Protein AF-A0A537C9X8-F1 (afdb_monomer)

Nearest PDB structures (foldseek):
  7q05-assembly1_A  TM=9.240E-01  e=1.557E-07  Comamonas sp.
  7vju-assembly1_F  TM=8.840E-01  e=6.510E-07  Comamonas testosteroni KF-1
  7c8z-assembly2_H  TM=8.162E-01  e=2.098E-06  Ralstonia sp.
  3eby-assembly1_A  TM=8.370E-01  e=4.291E-06  Novosphingobium aromaticivorans DSM 12444
  8h2t-assembly1_H  TM=7.814E-01  e=1.815E-03  Variovorax paradoxus

Foldseek 3Di:
DDPQVVVVVLVVVLQVCVQVVVQVCNLVSADQFGKDFAADPVCVVVVPPDTPDIDTGSVRSNVVSVCVVPVDPDDDDGDHDDDDRWDWADPDVPDIDTDD

Sequence (100 aa):
MDLQQAVERLHARYAHALDEGRLEDWPEFFTQNGRYRITTAENEDRGLPLPVLYAEGRPMLRDRVQSLRHANIYEPQRYRHIVSSVLVEQLDDGHARSVA

Solvent-accessible surface area (backbone atoms only — not comparable to full-atom values): 6223 Å² total; per-residue (Å²): 131,58,71,62,60,53,52,52,51,49,51,52,52,54,43,49,30,54,42,72,65,40,51,85,59,52,41,70,80,48,53,74,79,33,78,47,76,44,65,54,70,67,35,60,79,67,69,50,90,76,55,82,38,78,28,64,19,33,69,42,41,48,50,49,44,50,38,58,73,73,69,54,90,66,81,93,78,86,61,80,78,84,81,74,85,60,54,70,43,79,76,56,98,89,44,67,50,76,51,119

pLDDT: mean 93.35, std 6.32, range [69.44, 97.5]

Secondary structure (DSSP, 8-state):
--HHHHHHHHHHHHHHHHHTT-TTTGGGGS-TT-EEEE--HHHHHTT-S--SEEEEHHHHHHHHHHHHHHT---------------EEEE-SSS-EEEE-

Mean predicted aligned error: 3.91 Å

Radius of gyration: 15.23 Å; Cα contacts (8 Å, |Δi|>4): 99; chains: 1; bounding box: 30×34×43 Å

Structure (mmCIF, N/CA/C/O backbone):
data_AF-A0A537C9X8-F1
#
_entry.id   AF-A0A537C9X8-F1
#
loop_
_atom_site.group_PDB
_atom_site.id
_atom_site.type_symbol
_atom_site.label_atom_id
_atom_site.label_alt_id
_atom_site.label_comp_id
_atom_site.label_asym_id
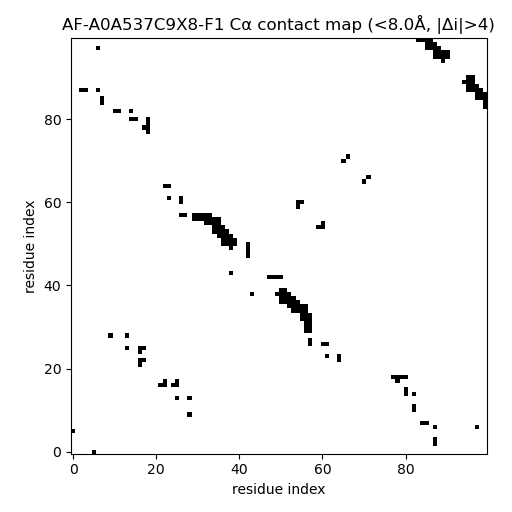_atom_site.label_entity_id
_atom_site.label_seq_id
_atom_site.pdbx_PDB_ins_code
_atom_site.Cartn_x
_atom_site.Cartn_y
_atom_site.Cartn_z
_atom_site.occupancy
_atom_site.B_iso_or_equiv
_atom_site.auth_seq_id
_atom_site.auth_comp_id
_atom_site.auth_asym_id
_atom_site.auth_atom_id
_atom_site.pdbx_PDB_model_num
ATOM 1 N N . MET A 1 1 ? -4.633 15.334 17.396 1.00 73.44 1 MET A N 1
ATOM 2 C CA . MET A 1 1 ? -5.047 14.901 16.047 1.00 73.44 1 MET A CA 1
ATOM 3 C C . MET A 1 1 ? -5.876 13.656 16.262 1.00 73.44 1 MET A C 1
ATOM 5 O O . MET A 1 1 ? -5.417 12.807 17.018 1.00 73.44 1 MET A O 1
ATOM 9 N N . ASP A 1 2 ? -7.099 13.608 15.743 1.00 93.62 2 ASP A N 1
ATOM 10 C CA . ASP A 1 2 ? -7.924 12.401 15.852 1.00 93.62 2 ASP A CA 1
ATOM 11 C C . ASP A 1 2 ? -7.408 11.296 14.908 1.00 93.62 2 ASP A C 1
ATOM 13 O O . ASP A 1 2 ? -6.524 11.528 14.075 1.00 93.62 2 ASP A O 1
ATOM 17 N N . LEU A 1 3 ? -7.915 10.074 15.089 1.00 94.94 3 LEU A N 1
ATOM 18 C CA . LEU A 1 3 ? -7.468 8.902 14.336 1.00 94.94 3 LEU A CA 1
ATOM 19 C C . LEU A 1 3 ? -7.756 9.037 12.831 1.00 94.94 3 LEU A C 1
ATOM 21 O O . LEU A 1 3 ? -6.899 8.695 12.017 1.00 94.94 3 LEU A O 1
ATOM 25 N N . GLN A 1 4 ? -8.920 9.584 12.468 1.00 95.62 4 GLN A N 1
ATOM 26 C CA . GLN A 1 4 ? -9.327 9.801 11.079 1.00 95.62 4 GLN A CA 1
ATOM 27 C C . GLN A 1 4 ? -8.313 10.692 10.348 1.00 95.62 4 GLN A C 1
ATOM 29 O O . GLN A 1 4 ? -7.728 10.281 9.346 1.00 95.62 4 GLN A O 1
ATOM 34 N N . GLN A 1 5 ? -8.020 11.872 10.900 1.00 95.81 5 GLN A N 1
ATOM 35 C CA . GLN A 1 5 ? -7.069 12.823 10.323 1.00 95.81 5 GLN A CA 1
ATOM 36 C C . GLN A 1 5 ? -5.656 12.242 10.223 1.00 95.81 5 GLN A C 1
ATOM 38 O O . GLN A 1 5 ? -4.929 12.530 9.269 1.00 95.81 5 GLN A O 1
ATOM 43 N N . ALA A 1 6 ? -5.237 11.436 11.204 1.00 95.81 6 ALA A N 1
ATOM 44 C CA . ALA A 1 6 ? -3.925 10.797 11.182 1.00 95.81 6 ALA A CA 1
ATOM 45 C C . ALA A 1 6 ? -3.794 9.806 10.011 1.00 95.81 6 ALA A C 1
ATOM 47 O O . ALA A 1 6 ? -2.785 9.833 9.299 1.00 95.81 6 ALA A O 1
ATOM 48 N N . VAL A 1 7 ? -4.819 8.979 9.782 1.00 96.50 7 VAL A N 1
ATOM 49 C CA . VAL A 1 7 ? -4.859 8.004 8.681 1.00 96.50 7 VAL A CA 1
ATOM 50 C C . VAL A 1 7 ? -4.977 8.698 7.324 1.00 96.50 7 VAL A C 1
ATOM 52 O O . VAL A 1 7 ? -4.208 8.397 6.412 1.00 96.50 7 VAL A O 1
ATOM 55 N N . GLU A 1 8 ? -5.860 9.684 7.184 1.00 96.19 8 GLU A N 1
ATOM 56 C CA . GLU A 1 8 ? -5.999 10.449 5.938 1.00 96.19 8 GLU A CA 1
ATOM 57 C C . GLU A 1 8 ? -4.695 11.163 5.566 1.00 96.19 8 GLU A C 1
ATOM 59 O O . GLU A 1 8 ? -4.266 11.150 4.409 1.00 96.19 8 GLU A O 1
ATOM 64 N N . ARG A 1 9 ? -3.989 11.721 6.558 1.00 96.12 9 ARG A N 1
ATOM 65 C CA . ARG A 1 9 ? -2.674 12.331 6.344 1.00 96.12 9 ARG A CA 1
ATOM 66 C C . ARG A 1 9 ? -1.619 11.306 5.930 1.00 96.12 9 ARG A C 1
ATOM 68 O O . ARG A 1 9 ? -0.753 11.640 5.116 1.00 96.12 9 ARG A O 1
ATOM 75 N N . LEU A 1 10 ? -1.659 10.089 6.476 1.00 96.50 10 LEU A N 1
ATOM 76 C CA . LEU A 1 10 ? -0.780 8.998 6.052 1.00 96.50 10 LEU A CA 1
ATOM 77 C C . LEU A 1 10 ? -1.014 8.665 4.573 1.00 96.50 10 LEU A C 1
ATOM 79 O O . LEU A 1 10 ? -0.056 8.685 3.800 1.00 96.50 10 LEU A O 1
ATOM 83 N N . HIS A 1 11 ? -2.269 8.456 4.165 1.00 96.94 11 HIS A N 1
ATOM 84 C CA . HIS A 1 11 ? -2.625 8.183 2.770 1.00 96.94 11 HIS A CA 1
ATOM 85 C C . HIS A 1 11 ? -2.224 9.320 1.826 1.00 96.94 11 HIS A C 1
ATOM 87 O O . HIS A 1 11 ? -1.634 9.065 0.778 1.00 96.94 11 HIS A O 1
ATOM 93 N N . ALA A 1 12 ? -2.458 10.578 2.212 1.00 96.75 12 ALA A N 1
ATOM 94 C CA 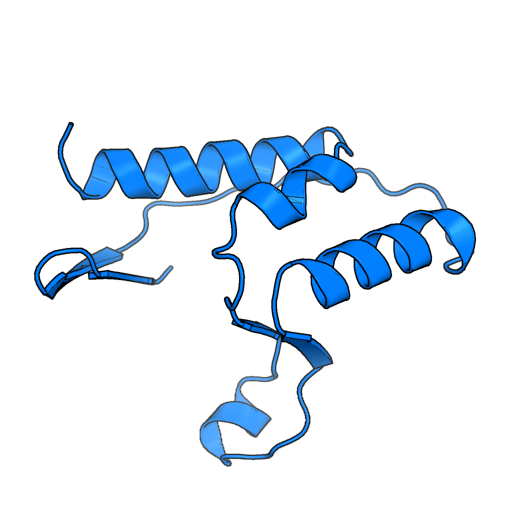. ALA A 1 12 ? -2.077 11.732 1.403 1.00 96.75 12 ALA A CA 1
ATOM 95 C C . ALA A 1 12 ? -0.557 1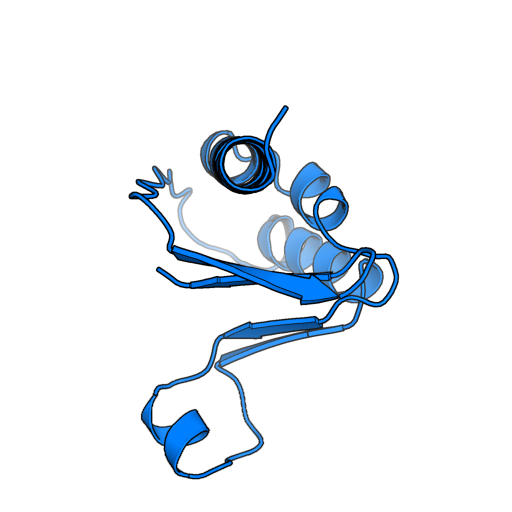1.807 1.176 1.00 96.75 12 ALA A C 1
ATOM 97 O O . ALA A 1 12 ? -0.101 12.035 0.056 1.00 96.75 12 ALA A O 1
ATOM 98 N N . ARG A 1 13 ? 0.250 11.577 2.222 1.00 97.25 13 ARG A N 1
ATOM 99 C CA . ARG A 1 13 ? 1.720 11.577 2.112 1.00 97.25 13 ARG A CA 1
ATOM 100 C C . ARG A 1 13 ? 2.239 10.396 1.294 1.00 97.25 13 ARG A C 1
ATOM 102 O O . ARG A 1 13 ? 3.166 10.581 0.508 1.00 97.25 13 ARG A O 1
ATOM 109 N N . TYR A 1 14 ? 1.638 9.224 1.479 1.00 97.12 14 TYR A N 1
ATOM 110 C CA . TYR A 1 14 ? 1.928 8.016 0.713 1.00 97.12 14 TYR A CA 1
ATOM 111 C C . TYR A 1 14 ? 1.690 8.245 -0.785 1.00 97.12 14 TYR A C 1
ATOM 113 O O . TYR A 1 14 ? 2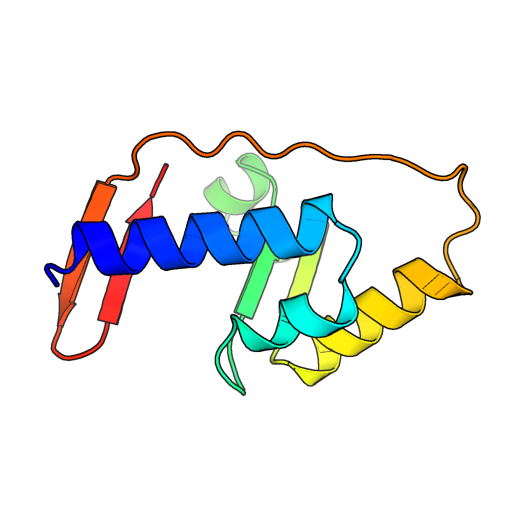.596 8.061 -1.594 1.00 97.12 14 TYR A O 1
ATOM 121 N N . ALA A 1 15 ? 0.495 8.722 -1.142 1.00 97.12 15 ALA A N 1
ATOM 122 C CA . ALA A 1 15 ? 0.098 8.997 -2.519 1.00 97.12 15 ALA A CA 1
ATOM 123 C C . ALA A 1 15 ? 0.994 10.066 -3.158 1.00 97.12 15 ALA A C 1
ATOM 125 O O . ALA A 1 15 ? 1.492 9.890 -4.268 1.00 97.12 15 ALA A O 1
ATOM 126 N N . HIS A 1 16 ? 1.278 11.138 -2.418 1.00 97.00 16 HIS A N 1
ATOM 127 C CA . HIS A 1 16 ? 2.146 12.210 -2.886 1.00 97.00 16 HIS A CA 1
ATOM 128 C C . HIS A 1 16 ? 3.585 11.740 -3.170 1.00 97.00 16 HIS A C 1
ATOM 130 O O . HIS A 1 16 ? 4.202 12.213 -4.121 1.00 97.00 16 HIS A O 1
ATOM 136 N N . ALA A 1 17 ? 4.135 10.809 -2.381 1.00 97.06 17 ALA A N 1
ATOM 137 C CA . ALA A 1 17 ? 5.455 10.238 -2.660 1.00 97.06 17 ALA A CA 1
ATOM 138 C C . ALA A 1 17 ? 5.476 9.439 -3.973 1.00 97.06 17 ALA A C 1
ATOM 140 O O . ALA A 1 17 ? 6.434 9.552 -4.738 1.00 97.06 17 ALA A O 1
ATOM 141 N N . LEU A 1 18 ? 4.410 8.683 -4.258 1.00 95.88 18 LEU A N 1
ATOM 142 C CA . LEU A 1 18 ? 4.267 7.950 -5.517 1.00 95.88 18 LEU A CA 1
ATOM 143 C C . LEU A 1 18 ? 4.119 8.893 -6.718 1.00 95.88 18 LEU A C 1
ATOM 145 O O . LEU A 1 18 ? 4.811 8.713 -7.719 1.00 95.88 18 LEU A O 1
ATOM 149 N N . ASP A 1 19 ? 3.267 9.912 -6.605 1.00 96.31 19 ASP A N 1
ATOM 150 C CA . ASP A 1 19 ? 2.987 10.869 -7.686 1.00 96.31 19 ASP A CA 1
ATOM 151 C C . ASP A 1 19 ? 4.211 11.705 -8.077 1.00 96.31 19 ASP A C 1
ATOM 153 O O . ASP A 1 19 ? 4.451 11.951 -9.258 1.00 96.31 19 ASP A O 1
ATOM 157 N N . GLU A 1 20 ? 5.025 12.099 -7.097 1.00 95.81 20 GLU A N 1
ATOM 158 C CA . GLU A 1 20 ? 6.285 12.821 -7.325 1.00 95.81 20 GLU A CA 1
ATOM 159 C C . GLU A 1 20 ? 7.433 11.894 -7.748 1.00 95.81 20 GLU A C 1
ATOM 161 O O . GLU A 1 20 ? 8.575 12.328 -7.901 1.00 95.81 20 GLU A O 1
ATOM 166 N N . GLY A 1 21 ? 7.160 10.596 -7.902 1.00 93.56 21 GLY A N 1
ATOM 167 C CA . GLY A 1 21 ? 8.158 9.610 -8.283 1.00 93.56 21 GLY A CA 1
ATOM 168 C C . GLY A 1 21 ? 9.259 9.429 -7.241 1.00 93.56 21 GLY A C 1
ATOM 169 O O . GLY A 1 21 ? 10.337 8.968 -7.605 1.00 93.56 21 GLY A O 1
ATOM 170 N N . ARG A 1 22 ? 9.023 9.749 -5.963 1.00 95.31 22 ARG A N 1
ATOM 171 C CA . ARG A 1 22 ? 9.941 9.461 -4.844 1.00 95.31 22 ARG A CA 1
ATOM 172 C C . ARG A 1 22 ? 9.711 8.041 -4.327 1.00 95.31 22 ARG A C 1
ATOM 174 O O . ARG A 1 22 ? 9.350 7.817 -3.173 1.00 95.31 22 ARG A O 1
ATOM 181 N N . LEU A 1 23 ? 9.867 7.068 -5.221 1.00 94.75 23 LEU A N 1
ATOM 182 C CA . LEU A 1 23 ? 9.552 5.663 -4.949 1.00 94.75 23 LEU A CA 1
ATOM 183 C C . LEU A 1 23 ? 10.422 5.076 -3.830 1.00 94.75 23 LEU A C 1
ATOM 185 O O . LEU A 1 23 ? 10.010 4.153 -3.142 1.00 94.75 23 LEU A O 1
ATOM 189 N N . GLU A 1 24 ? 11.607 5.628 -3.612 1.00 96.25 24 GLU A N 1
ATOM 190 C CA . GLU A 1 24 ? 12.546 5.223 -2.571 1.00 96.25 24 GLU A CA 1
ATOM 191 C C . GLU A 1 24 ? 12.054 5.583 -1.155 1.00 96.25 24 GLU A C 1
ATOM 193 O O . GLU A 1 24 ? 12.412 4.886 -0.202 1.00 96.25 24 GLU A O 1
ATOM 198 N N . ASP A 1 25 ? 11.189 6.599 -1.026 1.00 97.31 25 ASP A N 1
ATOM 199 C CA . ASP A 1 25 ? 10.540 6.987 0.237 1.00 97.31 25 ASP A CA 1
ATOM 200 C C . ASP A 1 25 ? 9.366 6.057 0.581 1.00 97.31 25 ASP A C 1
ATOM 202 O O . ASP A 1 25 ? 8.989 5.904 1.743 1.00 97.31 25 ASP A O 1
ATOM 206 N N . TRP A 1 26 ? 8.759 5.432 -0.430 1.00 96.62 26 TRP A N 1
ATOM 207 C CA . TRP A 1 26 ? 7.527 4.659 -0.289 1.00 96.62 26 TRP A CA 1
ATOM 208 C C . TRP A 1 26 ? 7.603 3.509 0.740 1.00 96.62 26 TRP A C 1
ATOM 210 O O . TRP A 1 26 ? 6.677 3.374 1.545 1.00 96.62 26 TRP A O 1
ATOM 220 N N . PRO A 1 27 ? 8.692 2.714 0.818 1.00 97.19 27 PRO A N 1
ATOM 221 C CA . PRO A 1 27 ? 8.839 1.684 1.846 1.00 97.19 27 PRO A CA 1
ATOM 222 C C . PRO A 1 27 ? 8.798 2.209 3.292 1.00 97.19 27 PRO A C 1
ATOM 224 O O . PRO A 1 27 ? 8.483 1.443 4.202 1.00 97.19 27 PRO A O 1
ATOM 227 N N . GLU A 1 28 ? 9.085 3.493 3.535 1.00 97.31 28 GLU A N 1
ATOM 228 C CA . GLU A 1 28 ? 9.100 4.066 4.891 1.00 97.31 28 GLU A CA 1
ATOM 229 C C . GLU A 1 28 ? 7.703 4.258 5.493 1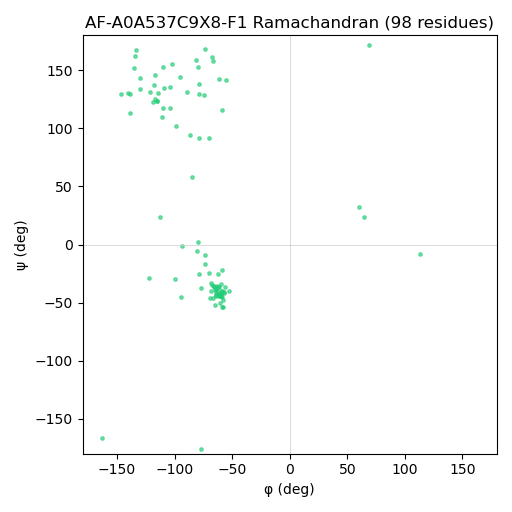.00 97.31 28 GLU A C 1
ATOM 231 O O . GLU A 1 28 ? 7.575 4.364 6.713 1.00 97.31 28 GLU A O 1
ATOM 236 N N . PHE A 1 29 ? 6.645 4.232 4.677 1.00 96.81 29 PHE A N 1
ATOM 237 C CA . PHE A 1 29 ? 5.262 4.257 5.168 1.00 96.81 29 PHE A CA 1
ATOM 238 C C . PHE A 1 29 ? 4.811 2.927 5.788 1.00 96.81 29 PHE A C 1
ATOM 240 O O . PHE A 1 29 ? 3.745 2.864 6.395 1.00 96.81 29 PHE A O 1
ATOM 247 N N . PHE A 1 30 ? 5.610 1.867 5.654 1.00 97.12 30 PHE A N 1
ATOM 248 C CA . PHE A 1 30 ? 5.304 0.539 6.176 1.00 97.12 30 PHE A CA 1
ATOM 249 C C . PHE A 1 30 ? 6.084 0.255 7.456 1.00 97.12 30 PHE A C 1
ATOM 251 O O . PHE A 1 30 ? 7.172 0.790 7.674 1.00 97.12 30 PHE A O 1
ATOM 258 N N . THR A 1 31 ? 5.572 -0.639 8.300 1.00 96.00 31 THR A N 1
ATOM 259 C CA . THR A 1 31 ? 6.351 -1.191 9.415 1.00 96.00 31 THR A CA 1
ATOM 260 C C . THR A 1 31 ? 7.485 -2.076 8.887 1.00 96.00 31 THR A C 1
ATOM 262 O O . THR A 1 31 ? 7.449 -2.536 7.744 1.00 96.00 31 THR A O 1
ATOM 265 N N . GLN A 1 32 ? 8.499 -2.341 9.717 1.00 96.31 32 GLN A N 1
ATOM 266 C CA . GLN A 1 32 ? 9.661 -3.152 9.323 1.00 96.31 32 GLN A CA 1
ATOM 267 C C . GLN A 1 32 ? 9.255 -4.513 8.724 1.00 96.31 32 GLN A C 1
ATOM 269 O O . GLN A 1 32 ? 9.817 -4.924 7.709 1.00 96.31 32 GLN A O 1
ATOM 274 N N . ASN A 1 33 ? 8.235 -5.145 9.316 1.00 96.25 33 ASN A N 1
ATOM 275 C CA . ASN A 1 33 ? 7.723 -6.473 8.963 1.00 96.25 33 ASN A CA 1
ATOM 276 C C . ASN A 1 33 ? 6.300 -6.415 8.366 1.00 96.25 33 ASN A C 1
ATOM 278 O O . ASN A 1 33 ? 5.538 -7.370 8.483 1.00 96.25 33 ASN A O 1
ATOM 282 N N . GLY A 1 34 ? 5.902 -5.276 7.790 1.00 95.00 34 GLY A N 1
ATOM 283 C CA . GLY A 1 34 ? 4.575 -5.112 7.192 1.00 95.00 34 GLY A CA 1
ATOM 284 C C . GLY A 1 34 ? 4.380 -5.981 5.948 1.00 95.00 34 GLY A C 1
ATOM 285 O O . GLY A 1 34 ? 5.344 -6.368 5.296 1.00 95.00 34 GLY A O 1
ATOM 286 N N . ARG A 1 35 ? 3.129 -6.265 5.581 1.00 95.50 35 ARG A N 1
ATOM 287 C CA . ARG A 1 35 ? 2.790 -7.025 4.369 1.00 95.50 35 ARG A CA 1
ATOM 288 C C . ARG A 1 35 ? 2.052 -6.130 3.384 1.00 95.50 35 ARG A C 1
ATOM 290 O O . ARG A 1 35 ? 1.062 -5.504 3.749 1.00 95.50 35 ARG A O 1
ATOM 297 N N . TYR A 1 36 ? 2.500 -6.117 2.135 1.00 95.94 36 TYR A N 1
ATOM 298 C CA . TYR A 1 36 ? 1.825 -5.438 1.034 1.00 95.94 36 TYR A CA 1
ATOM 299 C C . TYR A 1 36 ? 1.364 -6.472 0.012 1.00 95.94 36 TYR A C 1
ATOM 301 O O . TYR A 1 36 ? 2.164 -7.272 -0.480 1.00 95.94 36 TYR A O 1
ATOM 309 N N . ARG A 1 37 ? 0.062 -6.481 -0.283 1.00 95.56 37 ARG A N 1
ATOM 310 C CA . ARG A 1 37 ? -0.556 -7.476 -1.159 1.00 95.56 37 ARG A CA 1
ATOM 311 C C . ARG A 1 37 ? -1.573 -6.818 -2.079 1.00 95.56 37 ARG A C 1
ATOM 313 O O . ARG A 1 37 ? -2.467 -6.128 -1.605 1.00 95.56 37 ARG A O 1
ATOM 320 N N . ILE A 1 38 ? -1.460 -7.094 -3.374 1.00 96.19 38 ILE A N 1
ATOM 321 C CA . ILE A 1 38 ? -2.500 -6.812 -4.367 1.00 96.19 38 ILE A CA 1
ATOM 322 C C . ILE A 1 38 ? -2.971 -8.158 -4.907 1.00 96.19 38 ILE A C 1
ATOM 324 O O . ILE A 1 38 ? -2.161 -8.949 -5.390 1.00 96.19 38 ILE A O 1
ATOM 328 N N . THR A 1 39 ? -4.267 -8.432 -4.811 1.00 96.12 39 THR A N 1
ATOM 329 C CA . THR A 1 39 ? -4.891 -9.663 -5.310 1.00 96.12 39 THR A CA 1
ATOM 330 C C . THR A 1 39 ? -6.158 -9.330 -6.094 1.00 96.12 39 THR A C 1
ATOM 332 O O . THR A 1 39 ? -6.644 -8.202 -6.039 1.00 96.12 39 THR A O 1
ATOM 335 N N . THR A 1 40 ? -6.691 -10.301 -6.830 1.00 95.81 40 THR A N 1
ATOM 336 C CA . THR A 1 40 ? -8.018 -10.187 -7.443 1.00 95.81 40 THR A CA 1
ATOM 337 C C . THR A 1 40 ? -9.104 -10.480 -6.406 1.0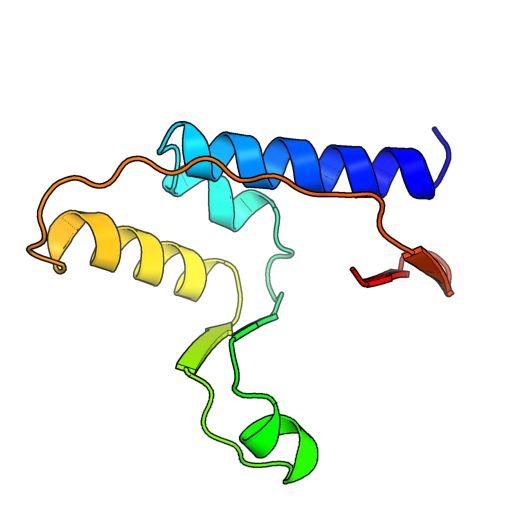0 95.81 40 THR A C 1
ATOM 339 O O . THR A 1 40 ? -8.870 -11.246 -5.469 1.00 95.81 40 THR A O 1
ATOM 342 N N . ALA A 1 41 ? -10.298 -9.908 -6.594 1.00 94.69 41 ALA A N 1
ATOM 343 C CA . ALA A 1 41 ? -11.465 -10.224 -5.765 1.00 94.69 41 ALA A CA 1
ATOM 344 C C . ALA A 1 41 ? -11.787 -11.728 -5.803 1.00 94.69 41 ALA A C 1
ATOM 346 O O . ALA A 1 41 ? -1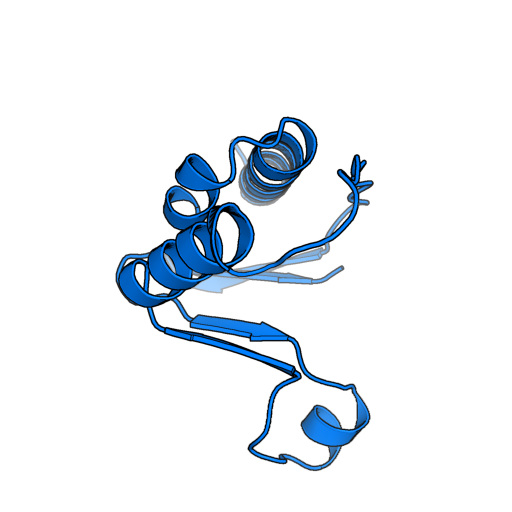1.990 -12.337 -4.765 1.00 94.69 41 ALA A O 1
ATOM 347 N N . GLU A 1 42 ? -11.697 -12.356 -6.981 1.00 95.56 42 GLU A N 1
ATOM 348 C CA . GLU A 1 42 ? -11.894 -13.802 -7.130 1.00 95.56 42 GLU A CA 1
ATOM 349 C C . GLU A 1 42 ? -10.905 -14.624 -6.285 1.00 95.56 42 GLU A C 1
ATOM 351 O O . GLU A 1 42 ? -11.301 -15.586 -5.627 1.00 95.56 42 GLU A O 1
ATOM 356 N N . ASN A 1 43 ? -9.615 -14.263 -6.292 1.00 95.25 43 ASN A N 1
ATOM 357 C CA . ASN A 1 43 ? -8.620 -14.979 -5.496 1.00 95.25 43 ASN A CA 1
ATOM 358 C C . ASN A 1 43 ? -8.855 -14.774 -3.999 1.00 95.25 43 ASN A C 1
ATOM 360 O O . ASN A 1 43 ? -8.621 -15.706 -3.235 1.00 95.25 43 ASN A O 1
ATOM 364 N N . GLU A 1 44 ? -9.315 -13.589 -3.589 1.00 94.81 44 GLU A N 1
ATOM 365 C CA . GLU A 1 44 ? -9.688 -13.329 -2.198 1.00 94.81 44 GLU A CA 1
ATOM 366 C C . GLU A 1 44 ? -10.887 -14.185 -1.778 1.00 94.81 44 GLU A C 1
ATOM 368 O O . GLU A 1 44 ? -10.784 -14.941 -0.813 1.00 94.81 44 GLU A O 1
ATOM 373 N N . ASP A 1 45 ? -11.969 -14.152 -2.558 1.00 95.88 45 ASP A N 1
ATOM 374 C CA . ASP A 1 45 ? -13.208 -14.892 -2.295 1.00 95.88 45 ASP A CA 1
ATOM 375 C C . ASP A 1 45 ? -12.973 -16.407 -2.228 1.00 95.88 45 ASP A C 1
ATOM 377 O O . ASP A 1 45 ? -13.620 -17.125 -1.464 1.00 95.88 45 ASP A O 1
ATOM 381 N N . ARG A 1 46 ? -12.027 -16.912 -3.027 1.00 95.75 46 ARG A N 1
ATOM 382 C CA . ARG A 1 46 ? -11.680 -18.338 -3.106 1.00 95.75 46 ARG A CA 1
ATOM 383 C C . ARG A 1 46 ? -10.520 -18.745 -2.192 1.00 95.75 46 ARG A C 1
ATOM 385 O O . ARG A 1 46 ? -10.150 -19.919 -2.199 1.00 95.75 46 ARG A O 1
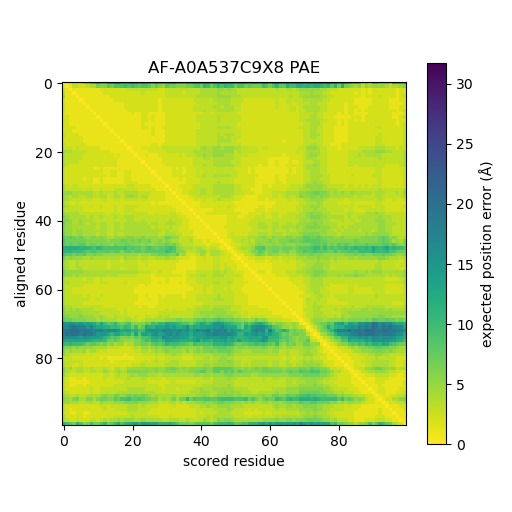ATOM 392 N N . GLY A 1 47 ? -9.921 -17.814 -1.447 1.00 93.44 47 GLY A N 1
ATOM 393 C CA . GLY A 1 47 ? -8.760 -18.079 -0.591 1.00 93.44 47 GLY A CA 1
ATOM 394 C C . GLY A 1 47 ? -7.531 -18.600 -1.350 1.00 93.44 47 GLY A C 1
ATOM 395 O O . GLY A 1 47 ? -6.772 -19.415 -0.823 1.00 93.44 47 GLY A O 1
ATOM 396 N N . LEU A 1 48 ? -7.344 -18.179 -2.605 1.00 93.31 48 LEU A N 1
ATOM 397 C CA . LEU A 1 48 ? -6.246 -18.648 -3.447 1.00 93.31 48 LEU A CA 1
ATOM 398 C C . LEU A 1 48 ? -4.927 -17.942 -3.087 1.00 93.31 48 LEU A C 1
ATOM 400 O O . LEU A 1 48 ? -4.900 -16.725 -2.895 1.00 93.31 48 LEU A O 1
ATOM 404 N N . PRO A 1 49 ? -3.798 -18.675 -3.039 1.00 87.94 49 PRO A N 1
ATOM 405 C CA . PRO A 1 49 ? -2.560 -18.173 -2.445 1.00 87.94 49 PRO A CA 1
ATOM 406 C C . PRO A 1 49 ? -1.743 -17.252 -3.357 1.00 87.94 49 PRO A C 1
ATOM 408 O O . PRO A 1 49 ? -0.722 -16.741 -2.908 1.00 87.94 49 PRO A O 1
ATOM 411 N N . LEU A 1 50 ? -2.129 -17.072 -4.626 1.00 90.38 50 LEU A N 1
ATOM 412 C CA . LEU A 1 50 ? -1.324 -16.352 -5.614 1.00 90.38 50 LEU A CA 1
ATOM 413 C C . LEU A 1 50 ? -1.807 -14.897 -5.777 1.00 90.38 50 LEU A C 1
ATOM 415 O O . LEU A 1 50 ? -2.806 -14.660 -6.461 1.00 90.38 50 LEU A O 1
ATOM 419 N N . PRO A 1 51 ? -1.122 -13.907 -5.177 1.00 91.69 51 PRO A N 1
ATOM 420 C CA . PRO A 1 51 ? -1.410 -12.500 -5.416 1.00 91.69 51 PRO A CA 1
ATOM 421 C C . PRO A 1 51 ? -0.760 -12.004 -6.712 1.00 91.69 51 PRO A C 1
ATOM 423 O O . PRO A 1 51 ? 0.246 -12.537 -7.176 1.00 91.69 51 PRO A O 1
ATOM 426 N N . VAL A 1 52 ? -1.299 -10.910 -7.249 1.00 94.19 52 VAL A N 1
ATOM 427 C CA . VAL A 1 52 ? -0.693 -10.151 -8.357 1.00 94.19 52 VAL A CA 1
ATOM 428 C C . VAL A 1 52 ? 0.626 -9.517 -7.912 1.00 94.19 52 VAL A C 1
ATOM 430 O O . VAL A 1 52 ? 1.575 -9.406 -8.684 1.00 94.19 52 VAL A O 1
ATOM 433 N N . LEU A 1 53 ? 0.688 -9.088 -6.652 1.00 94.88 53 LEU A N 1
ATOM 434 C CA . LEU A 1 53 ? 1.869 -8.484 -6.054 1.00 94.88 53 LEU A CA 1
ATOM 435 C C . LEU A 1 53 ? 1.923 -8.862 -4.580 1.00 94.88 53 LEU A C 1
ATOM 437 O O . LEU A 1 53 ? 0.948 -8.666 -3.854 1.00 94.88 53 LEU A O 1
ATOM 441 N N . TYR A 1 54 ? 3.074 -9.361 -4.143 1.00 95.31 54 TYR A N 1
ATOM 442 C CA . TYR A 1 54 ? 3.375 -9.617 -2.741 1.00 95.31 54 TYR A CA 1
ATOM 443 C C . TYR A 1 54 ? 4.720 -9.008 -2.368 1.00 95.31 54 TYR A C 1
ATOM 445 O O . TYR A 1 54 ? 5.703 -9.183 -3.088 1.00 95.31 54 TYR A O 1
ATOM 453 N N . ALA A 1 55 ? 4.762 -8.314 -1.238 1.00 96.62 55 ALA A N 1
ATOM 454 C CA . ALA A 1 55 ? 5.998 -7.895 -0.604 1.00 96.62 55 ALA A CA 1
ATOM 455 C C . ALA A 1 55 ? 5.880 -8.049 0.913 1.00 96.62 55 ALA A C 1
ATOM 457 O O . ALA A 1 55 ? 4.912 -7.592 1.529 1.00 96.62 55 ALA A O 1
ATOM 458 N N . GLU A 1 56 ? 6.885 -8.687 1.499 1.00 96.19 56 GLU A N 1
ATOM 459 C CA . GLU A 1 56 ? 7.016 -8.891 2.933 1.00 96.19 56 GLU A CA 1
ATOM 460 C C . GLU A 1 56 ? 8.170 -8.054 3.482 1.00 96.19 56 GLU A C 1
ATOM 462 O O . GLU A 1 56 ? 9.335 -8.200 3.107 1.00 96.19 56 GLU A O 1
ATOM 467 N N . GLY A 1 57 ? 7.810 -7.133 4.367 1.00 96.94 57 GLY A N 1
ATOM 468 C CA . GLY A 1 57 ? 8.698 -6.167 4.980 1.00 96.94 57 GLY A CA 1
ATOM 469 C C . GLY A 1 57 ? 9.227 -5.101 4.022 1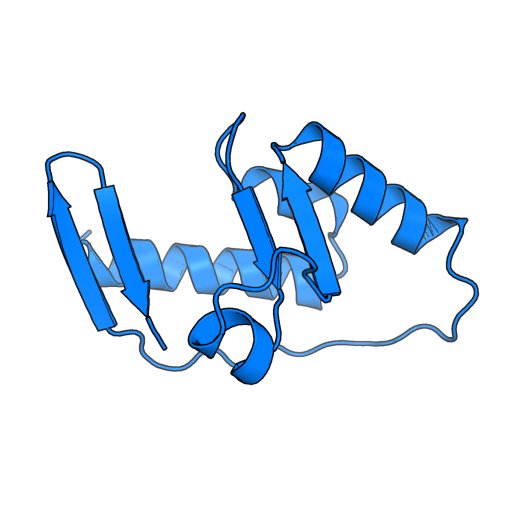.00 96.94 57 GLY A C 1
ATOM 470 O O . GLY A 1 57 ? 9.097 -5.151 2.794 1.00 96.94 57 GLY A O 1
ATOM 471 N N . ARG A 1 58 ? 9.904 -4.115 4.616 1.00 97.38 58 ARG A N 1
ATOM 472 C CA . ARG A 1 58 ? 10.610 -3.066 3.866 1.00 97.38 58 ARG A CA 1
ATOM 473 C C . ARG A 1 58 ? 11.648 -3.608 2.870 1.00 97.38 58 ARG A C 1
ATOM 475 O O . ARG A 1 58 ? 11.748 -3.013 1.799 1.00 97.38 58 ARG A O 1
ATOM 482 N N . PRO A 1 59 ? 12.404 -4.696 3.145 1.00 97.19 59 PRO A N 1
ATOM 483 C CA . PRO A 1 59 ? 13.384 -5.213 2.188 1.00 97.19 59 PRO A CA 1
ATOM 484 C C . PRO A 1 59 ? 12.780 -5.583 0.826 1.00 97.19 59 PRO A C 1
ATOM 486 O O . PRO A 1 59 ? 13.282 -5.114 -0.193 1.00 97.19 59 PRO A O 1
ATOM 489 N N . MET A 1 60 ? 11.668 -6.330 0.790 1.00 97.44 60 MET A N 1
ATOM 490 C CA . MET A 1 60 ? 11.017 -6.689 -0.479 1.00 97.44 60 MET A CA 1
ATOM 491 C C . MET A 1 60 ? 10.387 -5.479 -1.179 1.00 97.44 60 MET A C 1
ATOM 493 O O . MET A 1 60 ? 10.386 -5.398 -2.405 1.00 97.44 60 MET A O 1
ATOM 497 N N . LEU A 1 61 ? 9.876 -4.505 -0.418 1.00 97.44 61 LEU A N 1
ATOM 498 C CA . LEU A 1 61 ? 9.365 -3.256 -0.992 1.00 97.44 61 LEU A CA 1
ATOM 499 C C . LEU A 1 61 ? 10.481 -2.454 -1.677 1.00 97.44 61 LEU A C 1
ATOM 501 O O . LEU A 1 61 ? 10.279 -1.947 -2.778 1.00 97.44 61 LEU A O 1
ATOM 505 N N . ARG A 1 62 ? 11.672 -2.376 -1.066 1.00 97.00 62 ARG A N 1
ATOM 506 C CA . ARG A 1 62 ? 12.847 -1.735 -1.682 1.00 97.00 62 ARG A CA 1
ATOM 507 C C . ARG A 1 62 ? 13.299 -2.468 -2.941 1.00 97.00 62 ARG A C 1
ATOM 509 O O . ARG A 1 62 ? 13.578 -1.810 -3.939 1.00 97.00 62 ARG A O 1
ATOM 516 N N . ASP A 1 63 ? 13.338 -3.798 -2.916 1.00 95.69 63 ASP A N 1
ATOM 517 C CA . ASP A 1 63 ? 13.678 -4.610 -4.092 1.00 95.69 63 ASP A CA 1
ATOM 518 C C . ASP A 1 63 ? 12.709 -4.357 -5.259 1.00 95.69 63 ASP A C 1
ATOM 520 O O . ASP A 1 63 ? 13.111 -4.157 -6.410 1.00 95.69 63 ASP A O 1
ATOM 524 N N . ARG A 1 64 ? 11.416 -4.216 -4.948 1.00 94.44 64 ARG A N 1
ATOM 525 C CA . ARG A 1 64 ? 10.417 -3.825 -5.942 1.00 94.44 64 ARG A CA 1
ATOM 526 C C . ARG A 1 64 ? 10.683 -2.441 -6.537 1.00 94.44 64 ARG A C 1
ATOM 528 O O . ARG A 1 64 ? 10.544 -2.275 -7.748 1.00 94.44 64 ARG A O 1
ATOM 535 N N . VAL A 1 65 ? 11.062 -1.455 -5.723 1.00 94.56 65 VAL A N 1
ATOM 536 C CA . VAL A 1 65 ? 11.446 -0.120 -6.217 1.00 94.56 65 VAL A CA 1
ATOM 537 C C . VAL A 1 65 ? 12.658 -0.222 -7.145 1.00 94.56 65 VAL A C 1
ATOM 539 O O . VAL A 1 65 ? 12.636 0.343 -8.236 1.00 94.56 65 VAL A O 1
ATOM 542 N N . GLN A 1 66 ? 13.676 -0.999 -6.773 1.00 94.50 66 GLN A N 1
ATOM 543 C CA . GLN A 1 66 ? 14.857 -1.223 -7.614 1.00 94.50 66 GLN A CA 1
ATOM 544 C C . GLN A 1 66 ? 14.498 -1.861 -8.960 1.00 94.50 66 GLN A C 1
ATOM 546 O O . GLN A 1 66 ? 14.953 -1.394 -10.005 1.00 94.50 66 GLN A O 1
ATOM 551 N N . SER A 1 67 ? 13.624 -2.867 -8.948 1.00 92.19 67 SER A N 1
ATOM 552 C CA . SER A 1 67 ? 13.116 -3.506 -10.165 1.00 92.19 67 SER A CA 1
ATOM 553 C C . SER A 1 67 ? 12.368 -2.515 -11.065 1.00 92.19 67 SER A C 1
ATOM 555 O O . SER A 1 67 ? 12.586 -2.492 -12.276 1.00 92.19 67 SER A O 1
ATOM 557 N N . LEU A 1 68 ? 11.537 -1.644 -10.480 1.00 89.31 68 LEU A N 1
ATOM 558 C CA . LEU A 1 68 ? 10.826 -0.589 -11.211 1.00 89.31 68 LEU A CA 1
ATOM 559 C C . LEU A 1 68 ? 11.770 0.434 -11.854 1.00 89.31 68 LEU A C 1
ATOM 561 O O . LEU A 1 68 ? 11.468 0.922 -12.937 1.00 89.31 68 LEU A O 1
ATOM 565 N N . ARG A 1 69 ? 12.894 0.761 -11.205 1.00 89.44 69 ARG A N 1
ATOM 566 C CA . ARG A 1 69 ? 13.875 1.732 -11.715 1.00 89.44 69 ARG A CA 1
ATOM 567 C C . ARG A 1 69 ? 14.772 1.180 -12.813 1.00 89.44 69 ARG A C 1
ATOM 569 O O . ARG A 1 69 ? 15.128 1.925 -13.720 1.00 89.44 69 ARG A O 1
ATOM 576 N N . HIS A 1 70 ? 15.172 -0.085 -12.698 1.00 87.75 70 HIS A N 1
ATOM 577 C CA . HIS A 1 70 ? 16.312 -0.602 -13.459 1.00 87.75 70 HIS A CA 1
ATOM 578 C C . HIS A 1 70 ? 15.985 -1.797 -14.357 1.00 87.75 70 HIS A C 1
ATOM 580 O O . HIS A 1 70 ? 16.646 -1.975 -15.374 1.00 87.75 70 HIS A O 1
ATOM 586 N N . ALA A 1 71 ? 14.996 -2.620 -14.000 1.00 80.88 71 ALA A N 1
ATOM 587 C CA . ALA A 1 71 ? 14.673 -3.839 -14.749 1.00 80.88 71 ALA A CA 1
ATOM 588 C C . ALA A 1 71 ? 13.478 -3.653 -15.695 1.00 80.88 71 ALA A C 1
ATOM 590 O O . ALA A 1 71 ? 13.390 -4.285 -16.745 1.00 80.88 71 ALA A O 1
ATOM 591 N N . ASN A 1 72 ? 12.556 -2.770 -15.326 1.00 70.50 72 ASN A N 1
ATOM 592 C CA . ASN A 1 72 ? 11.313 -2.549 -16.044 1.00 70.50 72 ASN A CA 1
ATOM 593 C C . ASN A 1 72 ? 11.500 -1.515 -17.168 1.00 70.50 72 ASN A C 1
ATOM 595 O O . ASN A 1 72 ? 11.395 -0.312 -16.944 1.00 70.50 72 ASN A O 1
ATOM 599 N N . ILE A 1 73 ? 11.767 -1.996 -18.387 1.00 69.44 73 ILE A N 1
ATOM 600 C CA . ILE A 1 73 ? 11.873 -1.160 -19.592 1.00 69.44 73 ILE A CA 1
ATOM 601 C C . ILE A 1 73 ? 10.462 -0.816 -20.081 1.00 69.44 73 ILE A C 1
ATOM 603 O O . ILE A 1 73 ? 9.861 -1.555 -20.858 1.00 69.44 73 ILE A O 1
ATOM 607 N N . TYR A 1 74 ? 9.936 0.312 -19.616 1.00 69.81 74 TYR A N 1
ATOM 608 C CA . TYR A 1 74 ? 8.680 0.890 -20.090 1.00 69.81 74 TYR A CA 1
ATOM 609 C C . TYR A 1 74 ? 8.848 2.390 -20.323 1.00 69.81 74 TYR A C 1
ATOM 611 O O . TYR A 1 74 ? 9.778 3.018 -19.813 1.00 69.81 74 TYR A O 1
ATOM 619 N N . GLU A 1 75 ? 7.927 2.974 -21.085 1.00 74.25 75 GLU A N 1
ATOM 620 C CA . GLU A 1 75 ? 7.860 4.424 -21.242 1.00 74.25 75 GLU A CA 1
ATOM 621 C C . GLU A 1 75 ? 7.607 5.109 -19.886 1.00 74.25 75 GLU A C 1
ATOM 623 O O . GLU A 1 75 ? 6.845 4.583 -19.066 1.00 74.25 75 GLU A O 1
ATOM 628 N N . PRO A 1 76 ? 8.216 6.283 -19.624 1.00 73.75 76 PRO A N 1
ATOM 629 C CA . PRO A 1 76 ? 7.995 7.017 -18.385 1.00 73.75 76 PRO A CA 1
ATOM 630 C C . PRO A 1 76 ? 6.517 7.372 -18.190 1.00 73.75 76 PRO A C 1
ATOM 632 O O . PRO A 1 76 ? 5.948 8.164 -18.942 1.00 73.75 76 PRO A O 1
ATOM 635 N N . GLN A 1 77 ? 5.904 6.818 -17.145 1.00 82.56 77 GLN A N 1
ATOM 636 C CA . GLN A 1 77 ? 4.526 7.124 -16.764 1.00 82.56 77 GLN A CA 1
ATOM 637 C C . GLN A 1 77 ? 4.496 8.206 -15.683 1.00 82.56 77 GLN A C 1
ATOM 639 O O . GLN A 1 77 ? 5.357 8.250 -14.801 1.00 82.56 77 GLN A O 1
ATOM 644 N N . ARG A 1 78 ? 3.485 9.077 -15.739 1.00 86.81 78 ARG A N 1
ATOM 645 C CA . ARG A 1 78 ? 3.150 9.993 -14.644 1.00 86.81 78 ARG A CA 1
ATOM 646 C C . ARG A 1 78 ? 1.850 9.543 -14.004 1.00 86.81 78 ARG A C 1
ATOM 648 O O . ARG A 1 78 ? 0.883 9.268 -14.711 1.00 86.81 78 ARG A O 1
ATOM 655 N N . TYR A 1 79 ? 1.836 9.518 -12.680 1.00 91.25 79 TYR A N 1
ATOM 656 C CA . TYR A 1 79 ? 0.677 9.122 -11.894 1.00 91.25 79 TYR A CA 1
ATOM 657 C C . TYR A 1 79 ? 0.083 10.330 -11.168 1.00 91.25 79 TYR A C 1
ATOM 659 O O . TYR A 1 79 ? 0.764 11.320 -10.892 1.00 91.25 79 TYR A O 1
ATOM 667 N N . ARG A 1 80 ? -1.222 10.248 -10.914 1.00 95.38 80 ARG A N 1
ATOM 668 C CA . ARG A 1 80 ? -1.950 11.127 -10.005 1.00 95.38 80 ARG A CA 1
ATOM 669 C C . ARG A 1 80 ? -2.922 10.260 -9.225 1.00 95.38 80 ARG A C 1
ATOM 671 O O . ARG A 1 80 ? -3.875 9.745 -9.807 1.00 95.38 80 ARG A O 1
ATOM 678 N N . HIS A 1 81 ? -2.705 10.125 -7.928 1.00 96.25 81 HIS A N 1
ATOM 679 C CA . HIS A 1 81 ? -3.615 9.396 -7.058 1.00 96.25 81 HIS A CA 1
ATOM 680 C C . HIS A 1 81 ? -4.691 10.349 -6.519 1.00 96.25 81 HIS A C 1
ATOM 682 O O . HIS A 1 81 ? -4.395 11.432 -6.014 1.00 96.25 81 HIS A O 1
ATOM 688 N N . ILE A 1 82 ? -5.956 9.937 -6.614 1.00 95.19 82 ILE A N 1
ATOM 689 C CA . ILE A 1 82 ? -7.087 10.592 -5.950 1.00 95.19 82 ILE A CA 1
ATOM 690 C C . ILE A 1 82 ? -7.569 9.624 -4.876 1.00 95.19 82 ILE A C 1
ATOM 692 O O . ILE A 1 82 ? -8.106 8.567 -5.196 1.00 95.19 82 ILE A O 1
ATOM 696 N N . VAL A 1 83 ? -7.343 9.971 -3.611 1.00 93.38 83 VAL A N 1
ATOM 697 C CA . VAL A 1 83 ? -7.800 9.184 -2.460 1.00 93.38 83 VAL A CA 1
ATOM 698 C C . VAL A 1 83 ? -9.014 9.894 -1.868 1.00 93.38 83 VAL A C 1
ATOM 700 O O . VAL A 1 83 ? -8.908 11.053 -1.466 1.00 93.38 83 VAL A O 1
ATOM 703 N N . SER A 1 84 ? -10.173 9.233 -1.874 1.00 91.38 84 SER A N 1
ATOM 704 C CA . SER A 1 84 ? -11.401 9.748 -1.260 1.00 91.38 84 SER A CA 1
ATOM 705 C C . SER A 1 84 ? -11.372 9.598 0.263 1.00 91.38 84 SER A C 1
ATOM 707 O O . SER A 1 84 ? -10.389 9.141 0.847 1.00 91.38 84 SER A O 1
ATOM 709 N N . SER A 1 85 ? -12.479 9.955 0.915 1.00 91.62 85 SER A N 1
ATOM 710 C CA . SER A 1 85 ? -12.706 9.599 2.313 1.00 91.62 85 SER A CA 1
ATOM 711 C C . SER A 1 85 ? -12.589 8.090 2.512 1.00 91.62 85 SER A C 1
ATOM 713 O O . SER A 1 85 ? -13.031 7.311 1.666 1.00 91.62 85 SER A O 1
ATOM 715 N N . VAL A 1 86 ? -12.005 7.709 3.644 1.00 94.88 86 VAL A N 1
ATOM 716 C CA . VAL A 1 86 ? -11.852 6.320 4.075 1.00 94.88 86 VAL A CA 1
ATOM 717 C C . VAL A 1 86 ? -12.626 6.104 5.364 1.00 94.88 86 VAL A C 1
ATOM 719 O O . VAL A 1 86 ? -12.692 6.997 6.210 1.00 94.88 86 VAL A O 1
ATOM 722 N N . LEU A 1 87 ? -13.192 4.915 5.534 1.00 96.75 87 LEU A N 1
ATOM 723 C CA . LEU A 1 87 ? -13.710 4.490 6.826 1.00 96.75 87 LEU A CA 1
ATOM 724 C C . LEU A 1 87 ? -12.530 4.037 7.686 1.00 96.75 87 LEU A C 1
ATOM 726 O O . LEU A 1 87 ? -11.706 3.234 7.237 1.00 96.75 87 LEU A O 1
ATOM 730 N N . VAL A 1 88 ? -12.443 4.559 8.909 1.00 97.38 88 VAL A N 1
ATOM 731 C CA . VAL A 1 88 ? -11.401 4.195 9.871 1.00 97.38 88 VAL A CA 1
ATOM 732 C C . VAL A 1 88 ? -12.036 3.587 11.111 1.00 97.38 88 VAL A C 1
ATOM 734 O O . VAL A 1 88 ? -12.855 4.213 11.779 1.00 97.38 88 VAL A O 1
ATOM 737 N N . GLU A 1 89 ? -11.623 2.366 11.427 1.00 97.50 89 GLU A N 1
ATOM 738 C CA . GLU A 1 89 ? -12.082 1.607 12.586 1.00 97.50 89 GLU A CA 1
ATOM 739 C C . GLU A 1 89 ? -10.897 1.342 13.514 1.00 97.50 89 GLU A C 1
ATOM 741 O O . GLU A 1 89 ? -9.875 0.791 13.095 1.00 97.50 89 GLU A O 1
ATOM 746 N N . GLN A 1 90 ? -11.019 1.722 14.786 1.00 97.19 90 GLN A N 1
ATOM 747 C CA . GLN A 1 90 ? -10.038 1.333 15.794 1.00 97.19 90 GLN A CA 1
ATOM 748 C C . GLN A 1 90 ? -10.230 -0.146 16.140 1.00 97.19 90 GLN A C 1
ATOM 750 O O . GLN A 1 90 ? -11.344 -0.568 16.444 1.00 97.19 90 GLN A O 1
ATOM 755 N N . LEU A 1 91 ? -9.146 -0.923 16.094 1.00 97.38 91 LEU A N 1
ATOM 756 C CA . LEU A 1 91 ? -9.168 -2.338 16.469 1.00 97.38 91 LEU A CA 1
ATOM 757 C C . LEU A 1 91 ? -8.765 -2.513 17.937 1.00 97.38 91 LEU A C 1
ATOM 759 O O . LEU A 1 91 ? -9.433 -3.237 18.670 1.00 97.38 91 LEU A O 1
ATOM 763 N N . ASP A 1 92 ? -7.698 -1.828 18.357 1.00 96.12 92 ASP A N 1
ATOM 764 C CA . ASP A 1 92 ? -7.165 -1.840 19.722 1.00 96.12 92 ASP A CA 1
ATOM 765 C C . ASP A 1 92 ? -6.217 -0.640 19.968 1.00 96.12 92 ASP A C 1
ATOM 767 O O . ASP A 1 92 ? -6.187 0.336 19.201 1.00 96.12 92 ASP A O 1
ATOM 771 N N . ASP A 1 93 ? -5.454 -0.695 21.062 1.00 92.12 93 ASP A N 1
ATOM 772 C CA . ASP A 1 93 ? -4.416 0.277 21.396 1.00 92.12 93 ASP A CA 1
ATOM 773 C C . ASP A 1 93 ? -3.211 0.146 20.450 1.00 92.12 93 ASP A C 1
ATOM 775 O O . ASP A 1 93 ? -2.253 -0.587 20.695 1.00 92.12 93 ASP A O 1
ATOM 779 N N . GLY A 1 94 ? -3.250 0.921 19.366 1.00 91.69 94 GLY A N 1
ATOM 780 C CA . GLY A 1 94 ? -2.151 1.051 18.407 1.00 91.69 94 GLY A CA 1
ATOM 781 C C . GLY A 1 94 ? -2.444 0.477 17.024 1.00 91.69 94 GLY A C 1
ATOM 782 O O . GLY A 1 94 ? -1.672 0.741 16.100 1.00 91.69 94 GLY A O 1
ATOM 783 N N . HIS A 1 95 ? -3.567 -0.226 16.846 1.00 95.31 95 HIS A N 1
ATOM 784 C CA . HIS A 1 95 ? -3.992 -0.733 15.544 1.00 95.31 95 HIS A CA 1
ATOM 785 C C . HIS A 1 95 ? -5.333 -0.144 15.105 1.00 95.31 95 HIS A C 1
ATOM 787 O O . HIS A 1 95 ? -6.308 -0.063 15.854 1.00 95.31 95 HIS A O 1
ATOM 793 N N . ALA A 1 96 ? -5.386 0.223 13.829 1.00 96.81 96 ALA A N 1
ATOM 794 C CA . ALA A 1 96 ? -6.594 0.663 13.157 1.00 96.81 96 ALA A CA 1
ATOM 795 C C . ALA A 1 96 ? -6.687 -0.000 11.785 1.00 96.81 96 ALA A C 1
ATOM 797 O O . ALA A 1 96 ? -5.675 -0.321 11.155 1.00 96.81 96 ALA A O 1
ATOM 798 N N . ARG A 1 97 ? -7.916 -0.183 11.319 1.00 97.38 97 ARG A N 1
ATOM 799 C CA . ARG A 1 97 ? -8.227 -0.604 9.960 1.00 97.38 97 ARG A CA 1
ATOM 800 C C . ARG A 1 97 ? -8.726 0.601 9.183 1.00 97.38 97 ARG A C 1
ATOM 802 O O . ARG A 1 97 ? -9.553 1.356 9.681 1.00 97.38 97 ARG A O 1
ATOM 809 N N . SER A 1 98 ? -8.240 0.751 7.957 1.00 96.69 98 SER A N 1
ATOM 810 C CA . SER A 1 98 ? -8.780 1.711 7.005 1.00 96.69 98 SER A CA 1
ATOM 811 C C . SER A 1 98 ? -9.240 0.983 5.752 1.00 96.69 98 SER A C 1
ATOM 813 O O . SER A 1 98 ? -8.503 0.148 5.226 1.00 96.69 98 SER A O 1
ATOM 815 N N . VAL A 1 99 ? -10.460 1.279 5.310 1.00 93.50 99 VAL A N 1
ATOM 816 C CA . VAL A 1 99 ? -11.054 0.745 4.080 1.00 93.50 99 VAL A CA 1
ATOM 817 C C . VAL A 1 99 ? -11.616 1.895 3.245 1.00 93.50 99 VAL A C 1
ATOM 819 O O . VAL A 1 99 ? -12.113 2.880 3.797 1.00 93.50 99 VAL A O 1
ATOM 822 N N . ALA A 1 100 ? -11.484 1.776 1.926 1.00 81.94 100 ALA A N 1
ATOM 823 C CA . ALA A 1 100 ? -12.025 2.699 0.932 1.00 81.94 100 ALA A CA 1
ATOM 824 C C . ALA A 1 100 ? -13.126 2.000 0.133 1.00 81.94 100 ALA A C 1
ATOM 826 O O . ALA A 1 100 ? -12.978 0.774 -0.086 1.00 81.94 100 ALA A O 1
#